Protein AF-A0A969S9A4-F1 (afdb_monomer)

Radius of gyration: 11.77 Å; Cα contacts (8 Å, |Δi|>4): 77; chains: 1; bounding box: 34×23×23 Å

Sequence (49 aa):
MSIASYWSSPDISQAAFIAANAIVMGSVKIAAGVSIWYGAVVRGDVESI

Secondary structure (DSSP, 8-state):
-----SSPPPP-TT-SEE-TT-EEEES-PPPTT-EE-TT-EEEESS---

Foldseek 3Di:
DPPPDPDDDEDCVQEPEDDPQEAADAPDHDHHDHYHDHPHYHDDNPDDD

Structure (mmCIF, N/CA/C/O backbone):
data_AF-A0A969S9A4-F1
#
_entry.id   AF-A0A969S9A4-F1
#
loop_
_atom_site.group_PDB
_atom_site.id
_atom_site.type_symbol
_atom_site.label_atom_id
_atom_site.label_alt_id
_atom_site.label_comp_id
_atom_site.label_asym_id
_atom_site.label_entity_id
_atom_site.label_seq_id
_atom_site.pdbx_PDB_ins_code
_atom_site.Cartn_x
_atom_site.Cartn_y
_atom_site.Cartn_z
_atom_site.occupancy
_atom_site.B_iso_or_equiv
_atom_site.auth_seq_id
_atom_site.auth_comp_id
_atom_site.auth_asym_id
_atom_site.auth_atom_id
_atom_site.pdbx_PDB_model_num
ATOM 1 N N . MET A 1 1 ? 27.295 -2.129 -11.645 1.00 44.88 1 MET A N 1
ATOM 2 C CA . MET A 1 1 ? 26.402 -0.988 -11.353 1.00 44.88 1 MET A CA 1
ATOM 3 C C . MET A 1 1 ? 25.6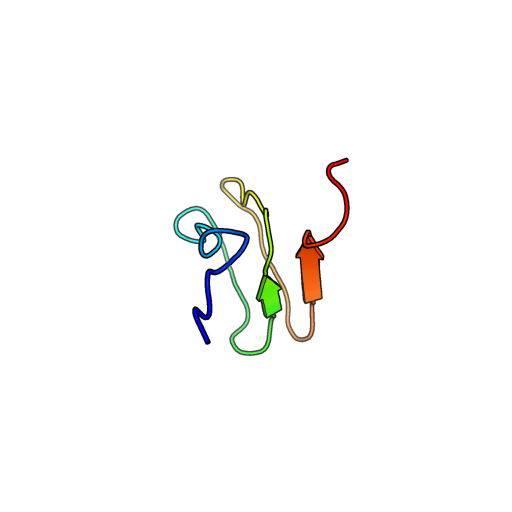96 -1.325 -10.054 1.00 44.88 1 MET A C 1
ATOM 5 O O . MET A 1 1 ? 24.953 -2.295 -10.033 1.00 44.88 1 MET A O 1
ATOM 9 N N . SER A 1 2 ? 26.036 -0.658 -8.951 1.00 50.41 2 SER A N 1
ATOM 10 C CA . SER A 1 2 ? 25.329 -0.886 -7.686 1.00 50.41 2 SER A CA 1
ATOM 11 C C . SER A 1 2 ? 23.915 -0.330 -7.842 1.00 50.41 2 SER A C 1
ATOM 13 O O . SER A 1 2 ? 23.770 0.859 -8.103 1.00 50.41 2 SER A O 1
ATOM 15 N N . 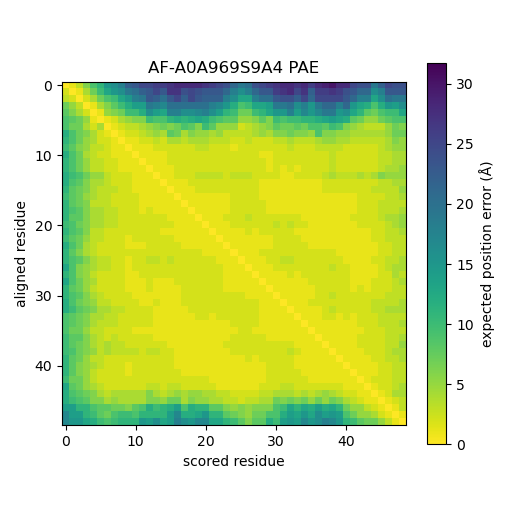ILE A 1 3 ? 22.888 -1.172 -7.730 1.00 65.19 3 ILE A N 1
ATOM 16 C CA . ILE A 1 3 ? 21.477 -0.751 -7.778 1.00 65.19 3 ILE A CA 1
ATOM 17 C C . ILE A 1 3 ? 21.014 -0.188 -6.428 1.00 65.19 3 ILE A C 1
ATOM 19 O O . ILE A 1 3 ? 19.897 -0.470 -6.002 1.00 65.19 3 ILE A O 1
ATOM 23 N N . ALA A 1 4 ? 21.896 0.518 -5.712 1.00 65.56 4 ALA A N 1
ATOM 24 C CA . ALA A 1 4 ? 21.623 1.002 -4.365 1.00 65.56 4 ALA A CA 1
ATOM 25 C C . ALA A 1 4 ? 20.258 1.702 -4.350 1.00 65.56 4 ALA A C 1
ATOM 27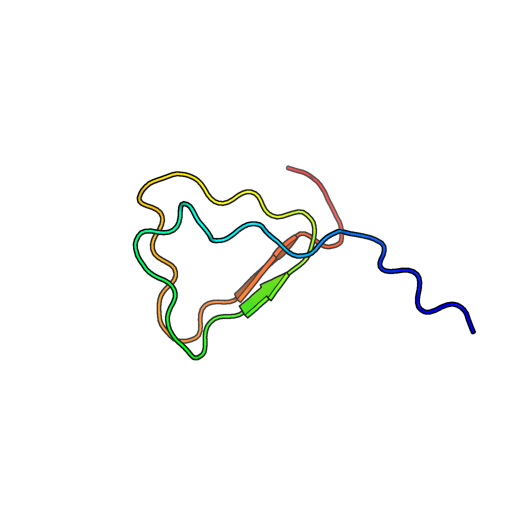 O O . ALA A 1 4 ? 20.076 2.739 -4.986 1.00 65.56 4 ALA A O 1
ATOM 28 N N . SER A 1 5 ? 19.280 1.080 -3.688 1.00 71.44 5 SER A N 1
ATOM 29 C CA . SER A 1 5 ? 17.971 1.692 -3.515 1.00 71.44 5 SER A CA 1
ATOM 30 C C . SER A 1 5 ? 18.158 2.899 -2.612 1.00 71.44 5 SER A C 1
ATOM 32 O O . SER A 1 5 ? 18.684 2.773 -1.508 1.00 71.44 5 SER A O 1
ATOM 34 N N . TYR A 1 6 ? 17.748 4.067 -3.097 1.00 82.12 6 TYR A N 1
ATOM 35 C CA . TYR A 1 6 ? 17.835 5.323 -2.352 1.00 82.12 6 TYR A CA 1
ATOM 36 C C . TYR A 1 6 ? 16.866 5.364 -1.153 1.00 82.12 6 TYR A C 1
ATOM 38 O O . TYR A 1 6 ? 16.979 6.241 -0.303 1.00 82.12 6 TYR A O 1
ATOM 46 N N . TRP A 1 7 ? 15.935 4.410 -1.065 1.00 85.31 7 TRP A N 1
ATOM 47 C CA . TRP A 1 7 ? 14.962 4.260 0.015 1.00 85.31 7 TRP A CA 1
ATOM 48 C C . TRP A 1 7 ? 14.672 2.783 0.296 1.00 85.31 7 TRP A C 1
ATOM 50 O O . TRP A 1 7 ? 14.779 1.924 -0.583 1.00 85.31 7 TRP A O 1
ATOM 60 N N . SER A 1 8 ? 14.265 2.496 1.531 1.00 88.00 8 SER A N 1
ATOM 61 C CA . SER A 1 8 ? 13.724 1.189 1.910 1.00 88.00 8 SER A CA 1
ATOM 62 C C . SER A 1 8 ? 12.337 0.972 1.302 1.00 88.00 8 SER A C 1
ATOM 64 O O . SER A 1 8 ? 11.645 1.923 0.938 1.00 88.00 8 SER A O 1
ATOM 66 N N . SER A 1 9 ? 11.905 -0.288 1.217 1.00 90.25 9 SER A N 1
ATOM 67 C CA . SER A 1 9 ? 10.509 -0.585 0.878 1.00 90.25 9 SER A CA 1
ATOM 68 C C . SER A 1 9 ? 9.573 0.001 1.947 1.00 90.25 9 SER A C 1
ATOM 70 O O . SER A 1 9 ? 9.872 -0.165 3.133 1.00 90.25 9 SER A O 1
ATOM 72 N N . PRO A 1 10 ? 8.468 0.670 1.563 1.00 93.38 10 PRO A N 1
ATOM 73 C CA . PRO A 1 10 ? 7.486 1.174 2.516 1.00 93.38 10 PRO A CA 1
ATOM 74 C C . PRO A 1 10 ? 6.957 0.054 3.413 1.00 93.38 10 PRO A C 1
ATOM 76 O O . PRO A 1 10 ? 6.591 -1.018 2.927 1.00 93.38 10 PRO A O 1
ATOM 79 N N . ASP A 1 11 ? 6.888 0.308 4.718 1.00 95.31 11 ASP A N 1
ATOM 80 C CA . ASP A 1 11 ? 6.213 -0.598 5.644 1.00 95.31 11 ASP A CA 1
ATOM 81 C C . ASP A 1 11 ? 4.697 -0.450 5.484 1.00 95.31 11 ASP A C 1
ATOM 83 O O . ASP A 1 11 ? 4.123 0.613 5.730 1.00 95.31 11 ASP A O 1
ATOM 87 N N . ILE A 1 12 ? 4.059 -1.536 5.056 1.00 95.56 12 ILE A N 1
ATOM 88 C CA . ILE A 1 12 ? 2.616 -1.622 4.824 1.00 95.56 12 ILE A CA 1
ATOM 89 C C . ILE A 1 12 ? 1.880 -2.416 5.909 1.00 95.56 12 ILE A C 1
ATOM 91 O O . ILE A 1 12 ? 0.667 -2.578 5.817 1.00 95.56 12 ILE A O 1
ATOM 95 N N . SER A 1 13 ? 2.577 -2.904 6.940 1.00 96.62 13 SER A N 1
ATOM 96 C CA . SER A 1 13 ? 2.006 -3.769 7.986 1.00 96.62 13 SER A CA 1
ATOM 97 C C . SER A 1 13 ? 0.856 -3.123 8.767 1.00 96.62 13 SER A C 1
ATOM 99 O O . SER A 1 13 ? 0.004 -3.824 9.305 1.00 96.62 13 SER A O 1
ATOM 101 N N . GLN A 1 14 ? 0.829 -1.789 8.820 1.00 96.88 14 GLN A N 1
ATOM 102 C CA . GLN A 1 14 ? -0.187 -0.995 9.515 1.00 96.88 14 GLN A CA 1
ATOM 103 C C . GLN A 1 14 ? -1.379 -0.608 8.620 1.00 96.88 14 GLN A C 1
ATOM 105 O O . GLN A 1 14 ? -2.347 -0.021 9.107 1.00 96.88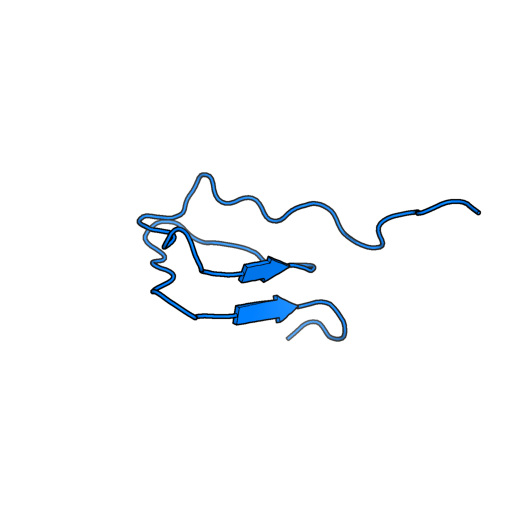 14 GLN A O 1
ATOM 110 N N . ALA A 1 15 ? -1.334 -0.894 7.316 1.00 97.75 15 ALA A N 1
ATOM 111 C CA . ALA A 1 15 ? -2.432 -0.566 6.414 1.00 97.75 15 ALA A CA 1
ATOM 112 C C . ALA A 1 15 ? -3.685 -1.383 6.765 1.00 97.75 15 ALA A C 1
ATOM 114 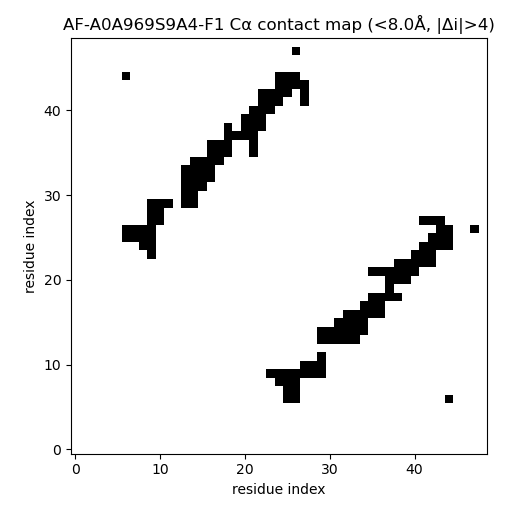O O . ALA A 1 15 ? -3.612 -2.592 6.972 1.00 97.75 15 ALA A O 1
ATOM 115 N N . ALA A 1 16 ? -4.853 -0.741 6.768 1.00 98.38 16 ALA A N 1
ATOM 116 C CA . ALA A 1 16 ? -6.124 -1.460 6.842 1.00 98.38 16 ALA A CA 1
ATOM 117 C C . ALA A 1 16 ? -6.441 -2.166 5.518 1.00 98.38 16 ALA A C 1
ATOM 119 O O . ALA A 1 16 ? -7.034 -3.242 5.509 1.00 98.38 16 ALA A O 1
ATOM 120 N N . PHE A 1 17 ? -6.055 -1.551 4.398 1.00 98.50 17 PHE A N 1
ATOM 121 C CA . PHE A 1 17 ? -6.292 -2.092 3.069 1.00 98.50 17 PHE A CA 1
ATOM 122 C C . PHE A 1 17 ? -5.296 -1.529 2.053 1.00 98.50 17 PHE A C 1
ATOM 124 O O . PHE A 1 17 ? -5.063 -0.322 2.002 1.00 98.50 17 PHE A O 1
ATOM 131 N N . ILE A 1 18 ? -4.753 -2.397 1.201 1.00 97.88 18 ILE A N 1
ATOM 132 C CA . ILE A 1 18 ? -4.035 -2.007 -0.014 1.00 97.88 18 ILE A CA 1
ATOM 133 C C . ILE A 1 18 ? -4.595 -2.840 -1.159 1.00 97.88 18 ILE A C 1
ATOM 135 O O . ILE A 1 18 ? -4.514 -4.069 -1.147 1.00 97.88 18 ILE A O 1
ATOM 139 N N . ALA A 1 19 ? -5.185 -2.169 -2.144 1.00 98.56 19 ALA A N 1
ATOM 140 C CA . ALA A 1 19 ? -5.666 -2.820 -3.348 1.00 98.56 19 ALA A CA 1
ATOM 141 C C . ALA A 1 19 ? -4.509 -3.483 -4.111 1.00 98.56 19 ALA A C 1
ATOM 143 O O . ALA A 1 19 ? -3.422 -2.922 -4.225 1.00 98.56 19 ALA A O 1
ATOM 144 N N . ALA A 1 20 ? -4.762 -4.653 -4.702 1.00 97.75 20 ALA A N 1
ATOM 145 C CA . ALA A 1 20 ? -3.736 -5.450 -5.380 1.00 97.75 20 ALA A CA 1
ATOM 146 C C . ALA A 1 20 ? -3.031 -4.733 -6.552 1.00 97.75 20 ALA A C 1
ATOM 148 O O . ALA A 1 20 ? -1.928 -5.115 -6.925 1.00 97.75 20 ALA A O 1
ATOM 149 N N . ASN A 1 21 ? -3.662 -3.713 -7.143 1.00 98.12 21 ASN A N 1
ATOM 150 C CA . ASN A 1 21 ? -3.103 -2.911 -8.235 1.00 98.12 21 ASN A CA 1
ATOM 151 C C . ASN A 1 21 ? -2.677 -1.494 -7.804 1.00 98.12 21 ASN A C 1
ATOM 153 O O . ASN A 1 21 ? -2.466 -0.643 -8.666 1.00 98.12 21 ASN A O 1
ATOM 157 N N . ALA A 1 22 ? -2.597 -1.216 -6.501 1.00 98.38 22 ALA A N 1
ATOM 158 C CA . ALA A 1 22 ? -2.059 0.040 -5.994 1.00 98.38 22 ALA A CA 1
ATOM 159 C C . ALA A 1 22 ? -0.523 0.013 -5.971 1.00 98.38 22 ALA A C 1
ATOM 161 O O . ALA A 1 22 ? 0.088 -1.033 -5.752 1.00 98.38 22 ALA A O 1
ATOM 162 N N . ILE A 1 23 ? 0.101 1.178 -6.156 1.00 97.56 23 ILE A N 1
ATOM 163 C CA . ILE A 1 23 ? 1.559 1.342 -6.101 1.00 97.56 23 ILE A CA 1
ATOM 164 C C . ILE A 1 23 ? 1.932 2.238 -4.921 1.00 97.56 23 ILE A C 1
ATOM 166 O O . ILE A 1 23 ? 1.404 3.341 -4.786 1.00 97.56 23 ILE A O 1
ATOM 170 N N . VAL A 1 24 ? 2.873 1.780 -4.093 1.00 96.19 24 VAL A N 1
ATOM 171 C CA . VAL A 1 24 ? 3.448 2.541 -2.973 1.00 96.19 24 VAL A CA 1
ATOM 172 C C . VAL A 1 24 ? 4.968 2.450 -3.063 1.00 96.19 24 VAL A C 1
ATOM 174 O O . VAL A 1 24 ? 5.522 1.353 -3.009 1.00 96.19 24 VAL A O 1
ATOM 177 N N . MET A 1 25 ? 5.649 3.583 -3.236 1.00 93.75 25 MET A N 1
ATOM 178 C CA . MET A 1 25 ? 7.102 3.614 -3.427 1.00 93.75 25 MET A CA 1
ATOM 179 C C . MET A 1 25 ? 7.740 4.909 -2.919 1.00 93.75 25 MET A C 1
ATOM 181 O O . MET A 1 25 ? 7.097 5.958 -2.862 1.00 93.75 25 MET A O 1
ATOM 185 N N . GLY A 1 26 ? 9.035 4.839 -2.613 1.00 92.94 26 GLY A N 1
ATOM 186 C CA . GLY A 1 26 ? 9.785 5.955 -2.044 1.00 92.94 26 GLY A CA 1
ATOM 187 C C . GLY A 1 26 ? 9.780 5.944 -0.516 1.00 92.94 26 GLY A C 1
ATOM 188 O O . GLY A 1 26 ? 9.459 4.938 0.119 1.00 92.94 26 GLY A O 1
ATOM 189 N N . SER A 1 27 ? 10.119 7.086 0.071 1.00 92.44 27 SER A N 1
ATOM 190 C CA . SER A 1 27 ? 10.076 7.325 1.512 1.00 92.44 27 SER A CA 1
ATOM 191 C C . SER A 1 27 ? 8.640 7.620 1.959 1.00 92.44 27 SER A C 1
ATOM 193 O O . SER A 1 27 ? 8.251 8.768 2.160 1.00 92.44 27 SER A O 1
ATOM 195 N N . VAL A 1 28 ? 7.824 6.569 2.081 1.00 93.31 28 VAL A N 1
ATOM 196 C CA . VAL A 1 28 ? 6.400 6.657 2.448 1.00 93.31 28 VAL A CA 1
ATOM 197 C C . VAL A 1 28 ? 6.163 6.016 3.813 1.00 93.31 28 V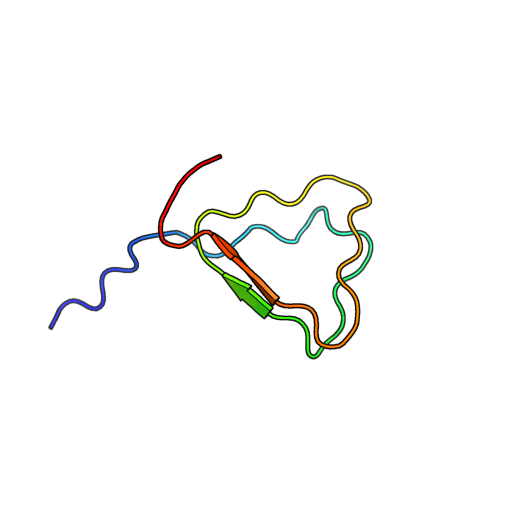AL A C 1
ATOM 199 O O . VAL A 1 28 ? 6.535 4.865 4.037 1.00 93.31 28 VAL A O 1
ATOM 202 N N . LYS A 1 29 ? 5.486 6.740 4.713 1.00 93.81 29 LYS A N 1
ATOM 203 C CA . LYS A 1 29 ? 5.022 6.214 6.003 1.00 93.81 29 LYS A CA 1
ATOM 204 C C . LYS A 1 29 ? 3.521 5.941 5.954 1.00 93.81 29 LYS A C 1
ATOM 206 O O . LYS A 1 29 ? 2.731 6.865 5.775 1.00 93.81 29 LYS A O 1
ATOM 211 N N . ILE A 1 30 ? 3.133 4.686 6.167 1.00 95.88 30 ILE A N 1
ATOM 212 C CA . ILE A 1 30 ? 1.730 4.280 6.269 1.00 95.88 30 ILE A CA 1
ATOM 213 C C . ILE A 1 30 ? 1.325 4.211 7.744 1.00 95.88 30 ILE A C 1
ATOM 215 O O . ILE A 1 30 ? 1.977 3.551 8.551 1.00 95.88 30 ILE A O 1
ATOM 219 N N . ALA A 1 31 ? 0.258 4.924 8.107 1.00 97.06 31 ALA A N 1
ATOM 220 C CA . ALA A 1 31 ? -0.300 4.910 9.456 1.00 97.06 31 ALA A CA 1
ATOM 221 C C . ALA A 1 31 ? -1.385 3.831 9.616 1.00 97.06 31 ALA A C 1
ATOM 223 O O . ALA A 1 31 ? -1.975 3.371 8.635 1.00 97.06 31 ALA A O 1
ATOM 224 N N . ALA A 1 32 ? -1.676 3.471 10.868 1.00 98.25 32 ALA A N 1
ATOM 225 C CA . ALA A 1 32 ? -2.749 2.541 11.204 1.00 98.25 32 ALA A CA 1
ATOM 226 C C . ALA A 1 32 ? -4.096 3.015 10.635 1.00 98.25 32 ALA A C 1
ATOM 228 O O . ALA A 1 32 ? -4.465 4.180 10.786 1.00 98.25 32 ALA A O 1
ATOM 229 N N . GLY A 1 33 ? -4.834 2.115 9.983 1.00 97.81 33 GLY A N 1
ATOM 230 C CA . GLY A 1 33 ? -6.153 2.424 9.418 1.00 97.81 33 GLY A CA 1
ATOM 231 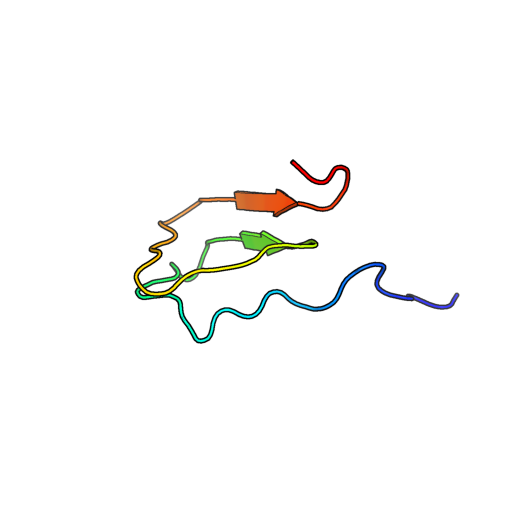C C . GLY A 1 33 ? -6.136 2.990 7.992 1.00 97.81 33 GLY A C 1
ATOM 232 O O . GLY A 1 33 ? -7.199 3.143 7.388 1.00 97.81 33 GLY A O 1
ATOM 233 N N . VAL A 1 34 ? -4.961 3.276 7.417 1.00 98.31 34 VAL A N 1
ATOM 234 C CA . VAL A 1 34 ? -4.855 3.7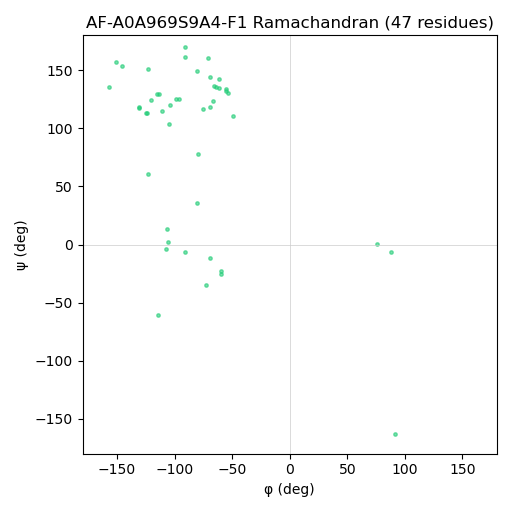85 6.041 1.00 98.31 34 VAL A CA 1
ATOM 235 C C . VAL A 1 34 ? -5.365 2.748 5.042 1.00 98.31 34 VAL A C 1
ATOM 237 O O . VAL A 1 34 ? -5.038 1.564 5.128 1.00 98.31 34 VAL A O 1
ATOM 240 N N . SER A 1 35 ? -6.154 3.217 4.076 1.00 98.56 35 SER A N 1
ATOM 241 C CA . SER A 1 35 ? -6.655 2.417 2.959 1.00 98.56 35 SER A CA 1
ATOM 242 C C . SER A 1 35 ? -6.195 3.018 1.634 1.00 98.56 35 SER A C 1
ATOM 244 O O . SER A 1 35 ? -6.459 4.190 1.365 1.00 98.56 35 SER A O 1
ATOM 246 N N . ILE A 1 36 ? -5.527 2.219 0.803 1.00 98.38 36 ILE A N 1
ATOM 247 C CA . ILE A 1 36 ? -5.065 2.606 -0.533 1.00 98.38 36 ILE A CA 1
ATOM 248 C C . ILE A 1 36 ? -5.879 1.827 -1.563 1.00 98.38 36 ILE A C 1
ATOM 250 O O . ILE A 1 36 ? -5.823 0.599 -1.628 1.00 98.38 36 ILE A O 1
ATOM 254 N N . TRP A 1 37 ? -6.667 2.557 -2.345 1.00 98.56 37 TRP A N 1
ATOM 255 C CA . TRP A 1 37 ? -7.674 1.985 -3.234 1.00 98.56 37 TRP A CA 1
ATOM 256 C C . TRP A 1 37 ? -7.141 1.705 -4.638 1.00 98.56 37 TRP A C 1
ATOM 258 O O . TRP A 1 37 ? -6.031 2.092 -5.003 1.00 98.56 37 TRP A O 1
ATOM 268 N N . TYR A 1 38 ? -7.949 0.993 -5.420 1.00 98.62 38 TYR A N 1
ATOM 269 C CA . TYR A 1 38 ? -7.579 0.514 -6.745 1.00 98.62 38 TYR A CA 1
ATOM 270 C C . TYR A 1 38 ? -7.071 1.638 -7.654 1.00 98.62 38 TYR A C 1
ATOM 272 O O . TYR A 1 38 ? -7.713 2.677 -7.790 1.00 98.62 38 TYR A O 1
ATOM 280 N N . GLY A 1 39 ? -5.921 1.405 -8.290 1.00 98.12 39 GLY A N 1
ATOM 281 C CA . GLY A 1 39 ? -5.286 2.355 -9.209 1.00 98.12 39 GLY A CA 1
ATOM 282 C C . GLY A 1 39 ? -4.584 3.548 -8.548 1.00 98.12 39 GLY A C 1
ATOM 283 O O . GLY A 1 39 ? -4.033 4.384 -9.262 1.00 98.12 39 GLY A O 1
ATOM 284 N N . ALA A 1 40 ? -4.573 3.646 -7.215 1.00 98.50 40 ALA A N 1
ATOM 285 C CA . ALA A 1 40 ? -3.842 4.701 -6.524 1.00 98.50 40 ALA A CA 1
ATOM 286 C C . ALA A 1 40 ? -2.320 4.519 -6.654 1.00 98.50 40 ALA A C 1
ATOM 288 O O . ALA A 1 40 ? -1.796 3.402 -6.601 1.00 98.50 40 ALA A O 1
ATOM 289 N N . VAL A 1 41 ? -1.612 5.646 -6.766 1.00 97.75 41 VAL A N 1
ATOM 290 C CA . VAL A 1 41 ? -0.148 5.710 -6.773 1.00 97.75 41 VAL A CA 1
ATOM 291 C C . VAL A 1 41 ? 0.307 6.667 -5.676 1.00 97.75 41 VAL A C 1
ATOM 293 O O . VAL A 1 41 ? 0.072 7.871 -5.757 1.00 97.75 41 VAL A O 1
ATOM 296 N N . VAL A 1 42 ? 0.973 6.128 -4.658 1.00 96.06 42 VAL A N 1
ATOM 297 C CA . VAL A 1 42 ? 1.613 6.884 -3.578 1.00 96.06 42 VAL A CA 1
ATOM 298 C C . VAL A 1 42 ? 3.117 6.857 -3.822 1.00 96.06 42 VAL A C 1
ATOM 300 O O . VAL A 1 42 ? 3.775 5.837 -3.608 1.00 96.06 42 VAL A O 1
ATOM 303 N N . ARG A 1 43 ? 3.658 7.971 -4.319 1.00 94.81 43 ARG A N 1
ATOM 304 C CA . ARG A 1 43 ? 5.069 8.088 -4.697 1.00 94.81 43 ARG A CA 1
ATOM 305 C C . ARG A 1 43 ? 5.731 9.253 -3.968 1.00 94.81 43 ARG A C 1
ATOM 307 O O . ARG A 1 43 ? 5.387 10.401 -4.223 1.00 94.81 43 ARG A O 1
ATOM 314 N N . GLY A 1 44 ? 6.669 8.931 -3.079 1.00 92.94 44 GLY A N 1
ATOM 315 C CA . GLY A 1 44 ? 7.456 9.891 -2.296 1.00 92.94 44 GLY A CA 1
ATOM 316 C C . GLY A 1 44 ? 8.956 9.695 -2.505 1.00 92.94 44 GLY A C 1
ATOM 317 O O . GLY A 1 44 ? 9.661 9.315 -1.576 1.00 92.94 44 GLY A O 1
ATOM 318 N N . ASP A 1 45 ? 9.436 9.849 -3.739 1.00 91.12 45 ASP A N 1
ATOM 319 C CA . ASP A 1 45 ? 10.821 9.564 -4.148 1.00 91.12 45 ASP A CA 1
ATOM 320 C C . ASP A 1 45 ? 11.680 10.813 -4.431 1.00 91.12 45 ASP A C 1
ATOM 322 O O . ASP A 1 45 ? 12.873 10.666 -4.690 1.00 91.12 45 ASP A O 1
ATOM 326 N N . VAL A 1 46 ? 11.109 12.026 -4.371 1.00 88.25 46 VAL A N 1
ATOM 327 C CA . VAL A 1 46 ? 11.824 13.284 -4.681 1.00 88.25 46 VAL A CA 1
ATOM 328 C C . 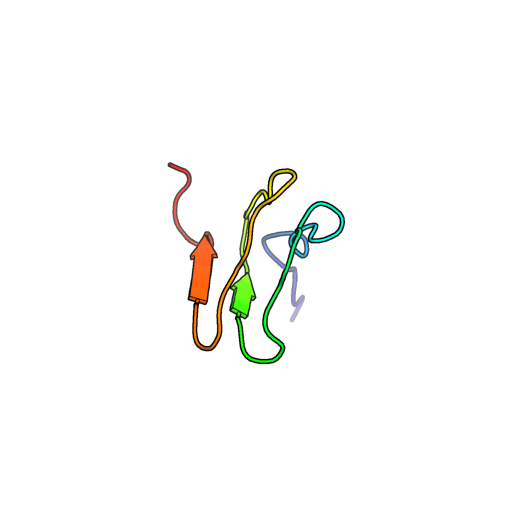VAL A 1 46 ? 11.968 14.190 -3.458 1.00 88.25 46 VAL A C 1
ATOM 330 O O . VAL A 1 46 ? 13.085 14.487 -3.054 1.00 88.25 46 VAL A O 1
ATOM 333 N N . GLU A 1 47 ? 10.854 14.616 -2.864 1.00 81.19 47 GLU A N 1
ATOM 334 C CA . GLU A 1 47 ? 10.829 15.598 -1.773 1.00 81.19 47 GLU A CA 1
ATOM 335 C C . GLU A 1 47 ? 10.132 15.037 -0.532 1.00 81.19 47 GLU A C 1
ATOM 337 O O . GLU A 1 47 ? 9.217 14.215 -0.638 1.00 81.19 47 GLU A O 1
ATOM 342 N N . SER A 1 48 ? 10.541 15.521 0.642 1.00 75.44 48 SER A N 1
ATOM 343 C CA . SER A 1 48 ? 9.840 15.278 1.905 1.00 75.44 48 SER A CA 1
ATOM 344 C C . SER A 1 48 ? 8.960 16.483 2.230 1.00 75.44 48 SER A C 1
ATOM 346 O O . SER A 1 48 ? 9.470 17.599 2.315 1.00 75.44 48 SER A O 1
ATOM 348 N N . ILE A 1 49 ? 7.663 16.250 2.445 1.00 63.66 49 ILE A N 1
ATOM 349 C CA . ILE A 1 49 ? 6.686 17.266 2.876 1.00 63.66 49 ILE A CA 1
ATOM 350 C C . ILE A 1 49 ? 6.213 17.034 4.307 1.00 63.66 49 ILE A C 1
ATOM 352 O O . ILE A 1 49 ? 6.205 15.857 4.738 1.00 63.66 49 ILE A O 1
#

pLDDT: mean 90.32, std 12.71, range [44.88, 98.62]

Solvent-accessible surface area (backbone atoms only — not comparable to full-atom values): 3210 Å² total; per-residue (Å²): 131,85,80,76,68,94,49,65,82,51,62,60,88,40,42,66,39,70,33,94,67,38,46,75,42,30,73,48,86,58,50,76,68,40,69,45,51,76,71,39,74,50,76,31,77,85,70,90,132

Mean predicted aligned error: 4.65 Å